Protein AF-W1YEV8-F1 (afdb_monomer_lite)

Organism: NCBI:txid408170

Structure (mmCIF, N/CA/C/O backbone):
data_AF-W1YEV8-F1
#
_entry.id   AF-W1YEV8-F1
#
loop_
_atom_site.group_PDB
_atom_site.id
_atom_site.type_symbol
_atom_site.label_atom_id
_atom_site.label_alt_id
_atom_site.label_comp_id
_atom_site.label_asym_id
_atom_site.label_entity_id
_atom_site.label_seq_id
_atom_site.pdbx_PDB_ins_code
_atom_site.Cartn_x
_atom_site.Cartn_y
_atom_site.Cartn_z
_atom_site.occupancy
_atom_site.B_iso_or_equiv
_atom_site.auth_seq_id
_atom_site.auth_comp_id
_atom_site.auth_asym_id
_atom_site.auth_atom_id
_atom_site.pdbx_PDB_model_num
ATOM 1 N N . ASN A 1 1 ? 4.322 12.702 -9.491 1.00 86.00 1 ASN A N 1
ATOM 2 C CA . ASN A 1 1 ? 3.262 12.496 -10.499 1.00 86.00 1 ASN A CA 1
ATOM 3 C C . ASN A 1 1 ? 3.769 11.543 -11.558 1.00 86.00 1 ASN A C 1
ATOM 5 O O . ASN A 1 1 ? 4.694 11.897 -12.274 1.00 86.00 1 ASN A O 1
ATOM 9 N N . TYR A 1 2 ? 3.207 10.341 -11.604 1.00 96.44 2 TYR A N 1
ATOM 10 C CA . TYR A 1 2 ? 3.510 9.319 -12.596 1.00 96.44 2 TYR A CA 1
ATOM 11 C C . TYR A 1 2 ? 3.096 9.789 -13.993 1.00 96.44 2 TYR A C 1
ATOM 13 O O . TYR A 1 2 ? 1.998 10.315 -14.174 1.00 96.44 2 TYR A O 1
ATOM 21 N N . ASP A 1 3 ? 3.975 9.621 -14.970 1.00 95.69 3 ASP A N 1
ATOM 22 C CA . ASP A 1 3 ? 3.828 10.148 -16.331 1.00 95.69 3 ASP A CA 1
ATOM 23 C C . ASP A 1 3 ? 3.262 9.121 -17.324 1.00 95.69 3 ASP A C 1
ATOM 25 O O . ASP A 1 3 ? 2.979 9.452 -18.475 1.00 95.69 3 ASP A O 1
ATOM 29 N N . GLY A 1 4 ? 3.052 7.880 -16.880 1.00 95.44 4 GLY A N 1
ATOM 30 C CA . GLY A 1 4 ? 2.616 6.799 -17.753 1.00 95.44 4 GLY A CA 1
ATOM 31 C C . GLY A 1 4 ? 3.752 6.162 -18.550 1.00 95.44 4 GLY A C 1
ATOM 32 O O . GLY A 1 4 ? 3.468 5.523 -19.562 1.00 95.44 4 GLY A O 1
ATOM 33 N N . SER A 1 5 ? 5.010 6.311 -18.145 1.00 95.75 5 SER A N 1
ATOM 34 C CA . SER A 1 5 ? 6.137 5.539 -18.682 1.00 95.75 5 SER A CA 1
ATOM 35 C C . SER A 1 5 ? 6.380 4.249 -17.882 1.00 95.75 5 SER A C 1
ATOM 37 O O . SER A 1 5 ? 5.713 3.985 -16.879 1.00 95.75 5 SER A O 1
ATOM 39 N N . ASP A 1 6 ? 7.287 3.392 -18.347 1.00 97.00 6 ASP A N 1
ATOM 40 C CA . ASP A 1 6 ? 7.765 2.268 -17.536 1.00 97.00 6 ASP A CA 1
ATOM 41 C C . ASP A 1 6 ? 8.569 2.797 -16.340 1.00 97.00 6 ASP A C 1
ATOM 43 O O . ASP A 1 6 ? 9.278 3.797 -16.450 1.00 97.00 6 ASP A O 1
ATOM 47 N N . ILE A 1 7 ? 8.473 2.128 -15.191 1.00 97.12 7 ILE A N 1
ATOM 48 C CA . ILE A 1 7 ? 9.145 2.572 -13.965 1.00 97.12 7 ILE A CA 1
ATOM 49 C C . ILE A 1 7 ? 10.429 1.763 -13.801 1.00 97.12 7 ILE A C 1
ATOM 51 O O . ILE A 1 7 ? 10.376 0.555 -13.567 1.00 97.12 7 ILE A O 1
ATOM 55 N N . CYS A 1 8 ? 11.579 2.427 -13.911 1.00 97.19 8 CYS A N 1
ATOM 56 C CA . CYS A 1 8 ? 12.859 1.841 -13.523 1.00 97.19 8 CYS A CA 1
ATOM 57 C C . CYS A 1 8 ? 12.903 1.727 -11.997 1.00 97.19 8 CYS A C 1
ATOM 59 O O . CYS A 1 8 ? 12.879 2.747 -11.309 1.00 97.19 8 CYS A O 1
ATOM 61 N N . LEU A 1 9 ? 12.933 0.499 -11.477 1.00 97.81 9 LEU A N 1
ATOM 62 C CA . LEU A 1 9 ? 13.105 0.254 -10.044 1.00 97.81 9 LEU A CA 1
ATOM 63 C C . LEU A 1 9 ? 14.589 0.129 -9.699 1.00 97.81 9 LEU A C 1
ATOM 65 O O . LEU A 1 9 ? 15.030 0.617 -8.663 1.00 97.81 9 LEU A O 1
ATOM 69 N N . ASN A 1 10 ? 15.356 -0.509 -10.590 1.00 98.12 10 ASN A N 1
ATOM 70 C CA . ASN A 1 10 ? 16.784 -0.720 -10.419 1.00 98.12 10 ASN A CA 1
ATOM 71 C C . ASN A 1 10 ? 17.503 -0.758 -11.769 1.00 98.12 10 ASN A C 1
ATOM 73 O O . ASN A 1 10 ? 17.323 -1.697 -12.547 1.00 98.12 10 ASN A O 1
ATOM 77 N N . GLU A 1 11 ? 18.338 0.239 -12.044 1.00 97.12 11 GLU A N 1
ATOM 78 C CA . GLU A 1 11 ? 19.080 0.300 -13.303 1.00 97.12 11 GLU A CA 1
ATOM 79 C C . GLU A 1 11 ? 20.227 -0.721 -13.343 1.00 97.12 11 GLU A C 1
ATOM 81 O O . GLU A 1 1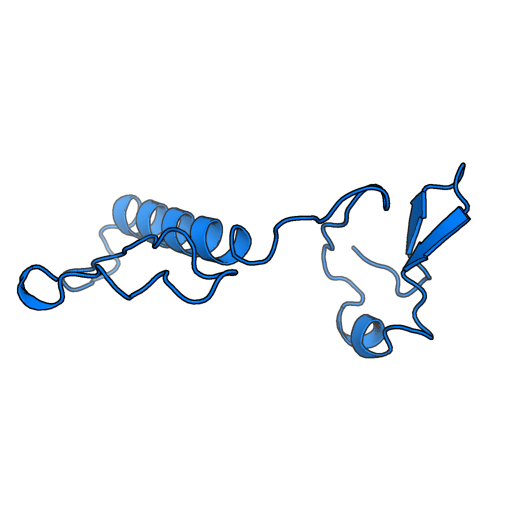1 ? 20.419 -1.378 -14.360 1.00 97.12 11 GLU A O 1
ATOM 86 N N . GLU A 1 12 ? 20.944 -0.944 -12.240 1.00 97.88 12 GLU A N 1
ATOM 87 C CA . GLU A 1 12 ? 22.068 -1.893 -12.191 1.00 97.88 12 GLU A CA 1
ATOM 88 C C . GLU A 1 12 ? 21.616 -3.330 -12.493 1.00 97.88 12 GLU A C 1
ATOM 90 O O . GLU A 1 12 ? 22.224 -4.029 -13.305 1.00 97.88 12 GLU A O 1
ATOM 95 N N . HIS A 1 13 ? 20.497 -3.748 -11.899 1.00 97.62 13 HIS A N 1
ATOM 96 C CA . HIS A 1 13 ? 19.926 -5.082 -12.092 1.00 97.62 13 HIS A CA 1
ATOM 97 C C . HIS A 1 13 ? 18.919 -5.165 -13.249 1.00 97.62 13 HIS A C 1
ATOM 99 O O . HIS A 1 13 ? 18.348 -6.231 -13.484 1.00 97.62 13 HIS A O 1
ATOM 105 N N . GLN A 1 14 ? 18.696 -4.064 -13.975 1.00 97.38 14 GLN A N 1
ATOM 106 C CA . GLN A 1 14 ? 17.738 -3.970 -15.083 1.00 97.38 14 GLN A CA 1
ATOM 107 C C . GLN A 1 14 ? 16.308 -4.400 -14.688 1.00 97.38 14 GLN A C 1
ATOM 109 O O . GLN A 1 14 ? 15.616 -5.108 -15.430 1.00 97.38 14 GLN A O 1
ATOM 114 N N . ILE A 1 15 ? 15.850 -3.956 -13.513 1.00 97.88 15 ILE A N 1
ATOM 115 C CA . ILE A 1 15 ? 14.520 -4.259 -12.972 1.00 97.88 15 ILE A CA 1
ATOM 116 C C . ILE A 1 15 ? 13.573 -3.097 -13.266 1.00 97.88 15 ILE A C 1
ATOM 118 O O . ILE A 1 15 ? 13.791 -1.960 -12.842 1.00 97.88 15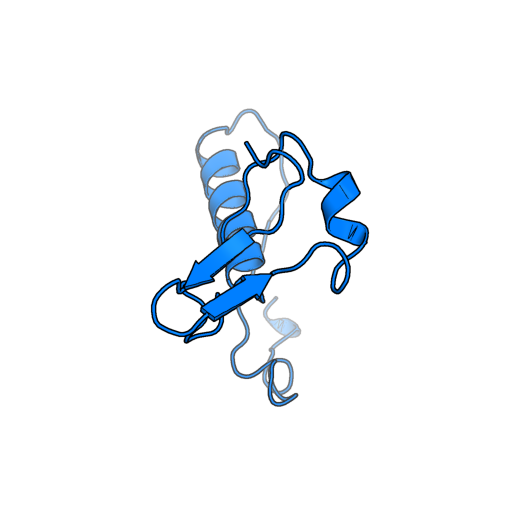 ILE A O 1
ATOM 122 N N . PHE A 1 16 ? 12.484 -3.409 -13.967 1.00 97.62 16 PHE A N 1
ATOM 123 C CA . PHE A 1 16 ? 11.489 -2.437 -14.403 1.00 97.62 16 PHE A CA 1
ATOM 124 C C . PHE A 1 16 ? 10.078 -2.948 -14.135 1.00 97.62 16 PHE A C 1
ATOM 126 O O . PHE A 1 16 ? 9.756 -4.089 -14.471 1.00 97.62 16 PHE A O 1
ATOM 133 N N . THR A 1 17 ? 9.214 -2.064 -13.644 1.00 96.50 17 THR A N 1
ATOM 134 C CA . THR A 1 17 ? 7.764 -2.248 -13.730 1.00 96.50 17 THR A CA 1
ATOM 135 C C . THR A 1 17 ? 7.311 -1.738 -15.089 1.00 96.50 17 THR A C 1
ATOM 137 O O . THR A 1 17 ? 7.233 -0.526 -15.314 1.00 96.50 17 THR A O 1
ATOM 140 N N . ARG A 1 18 ? 7.016 -2.658 -16.009 1.00 96.62 18 ARG A N 1
ATOM 141 C CA . ARG A 1 18 ? 6.601 -2.302 -17.368 1.00 96.62 18 ARG A CA 1
ATOM 142 C C . ARG A 1 18 ? 5.090 -2.175 -17.468 1.00 96.62 18 ARG A C 1
ATOM 144 O O . ARG A 1 18 ? 4.338 -2.997 -16.942 1.00 96.62 18 ARG A O 1
ATOM 151 N N . ARG A 1 19 ? 4.616 -1.187 -18.222 1.00 94.81 19 ARG A N 1
ATOM 152 C CA . ARG A 1 19 ? 3.184 -0.991 -18.491 1.00 94.81 19 ARG A CA 1
ATOM 153 C C . ARG A 1 19 ? 2.548 -2.142 -19.257 1.00 94.81 19 ARG A C 1
ATOM 155 O O . ARG A 1 19 ? 1.342 -2.340 -19.142 1.00 94.81 19 ARG A O 1
ATOM 162 N N . ALA A 1 20 ? 3.341 -2.863 -20.045 1.00 96.44 20 ALA A N 1
ATOM 163 C CA . ALA A 1 20 ? 2.887 -4.058 -20.742 1.00 96.44 20 ALA A CA 1
ATOM 164 C C . ALA A 1 20 ? 2.490 -5.173 -19.757 1.00 96.44 20 ALA A C 1
ATOM 166 O O . ALA A 1 20 ? 1.468 -5.822 -19.967 1.00 96.44 20 ALA A O 1
ATOM 167 N N . ASP A 1 21 ? 3.247 -5.325 -18.666 1.00 96.94 21 ASP A N 1
ATOM 168 C CA . ASP A 1 21 ? 3.014 -6.339 -17.631 1.00 96.94 21 ASP A CA 1
ATOM 169 C C . ASP A 1 21 ? 1.879 -5.916 -16.685 1.00 96.94 21 ASP A C 1
ATOM 171 O O . ASP A 1 21 ? 1.088 -6.742 -16.230 1.00 96.94 21 ASP A O 1
ATOM 175 N N . PHE A 1 22 ? 1.745 -4.604 -16.450 1.00 95.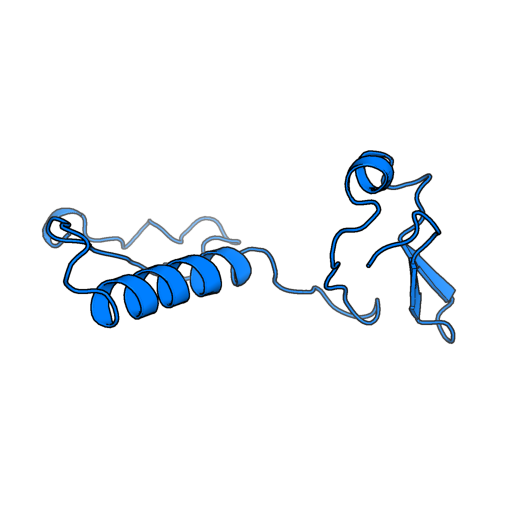81 22 PHE A N 1
ATOM 176 C CA . PHE A 1 22 ? 0.723 -4.020 -15.578 1.00 95.81 22 PHE A CA 1
ATOM 177 C C . PHE A 1 22 ? -0.138 -2.978 -16.316 1.00 95.81 22 PHE A C 1
ATOM 179 O O . PHE A 1 22 ? -0.009 -1.772 -16.071 1.00 95.81 22 PHE A O 1
ATOM 186 N N . PRO A 1 23 ? -1.087 -3.398 -17.181 1.00 94.06 23 PRO A N 1
ATOM 187 C CA . PRO A 1 23 ? -1.911 -2.483 -17.981 1.00 94.06 23 PRO A CA 1
ATOM 188 C C . PRO A 1 23 ? -2.716 -1.468 -17.160 1.00 94.06 23 PRO A C 1
ATOM 190 O O . PRO A 1 23 ? -3.063 -0.395 -17.662 1.00 94.06 23 PRO A O 1
ATOM 193 N N . ASN A 1 24 ? -2.996 -1.787 -15.892 1.00 95.31 24 ASN A N 1
ATOM 194 C CA . ASN A 1 24 ? -3.708 -0.919 -14.955 1.00 95.31 24 ASN A CA 1
ATOM 195 C C . ASN A 1 24 ? -2.942 0.371 -14.636 1.00 95.31 24 ASN A C 1
ATOM 197 O O . ASN A 1 24 ? -3.579 1.363 -14.285 1.00 95.31 24 ASN A O 1
ATOM 201 N N . LEU A 1 25 ? -1.617 0.412 -14.839 1.00 96.00 25 LEU A N 1
ATOM 202 C CA . LEU A 1 25 ? -0.801 1.615 -14.635 1.00 96.00 25 LEU A CA 1
ATOM 203 C C . LEU A 1 25 ? -1.320 2.832 -15.412 1.00 96.00 25 LEU A C 1
ATOM 205 O O . LEU A 1 25 ? -1.225 3.959 -14.929 1.00 96.00 25 LEU A O 1
ATOM 209 N N . LYS A 1 26 ? -1.974 2.621 -16.563 1.00 94.75 26 LYS A N 1
ATOM 210 C CA . LYS A 1 26 ? -2.594 3.704 -17.350 1.00 94.75 26 LYS A CA 1
ATOM 211 C C . LYS A 1 26 ? -3.616 4.534 -16.558 1.00 94.75 26 LYS A C 1
ATOM 213 O O . LYS A 1 26 ? -3.830 5.695 -16.886 1.00 94.75 26 LYS A O 1
ATOM 218 N N . ASN A 1 27 ? -4.236 3.953 -15.529 1.00 97.25 27 ASN A N 1
ATOM 219 C CA . ASN A 1 27 ? -5.258 4.614 -14.717 1.00 97.25 27 ASN A CA 1
ATOM 220 C C . ASN A 1 27 ? -4.656 5.535 -13.640 1.00 97.25 27 ASN A C 1
ATOM 222 O O . ASN A 1 27 ? -5.386 6.308 -13.024 1.00 97.25 27 ASN A O 1
ATOM 226 N N . TYR A 1 28 ? -3.342 5.463 -13.406 1.00 96.44 28 TYR A N 1
ATOM 227 C CA . TYR A 1 28 ? -2.661 6.192 -12.332 1.00 96.44 28 TYR A CA 1
ATOM 228 C C . TYR A 1 28 ? -1.789 7.346 -12.843 1.00 96.44 28 TYR A C 1
ATOM 230 O O . TYR A 1 28 ? -1.019 7.924 -12.076 1.00 96.44 28 TYR A O 1
ATOM 238 N N . ILE A 1 29 ? -1.903 7.716 -14.122 1.00 97.44 29 ILE A N 1
ATOM 239 C CA . ILE A 1 29 ? -1.220 8.895 -14.671 1.00 97.44 29 ILE A CA 1
ATOM 240 C C . ILE A 1 29 ? -1.626 10.133 -13.858 1.00 97.44 29 ILE A C 1
ATOM 242 O O . ILE A 1 29 ? -2.800 10.350 -13.555 1.00 97.44 29 ILE A O 1
ATOM 246 N N . GLY A 1 30 ? -0.636 10.928 -13.459 1.00 97.56 30 GLY A N 1
ATOM 247 C CA . GLY A 1 30 ? -0.805 12.094 -12.596 1.00 97.56 30 GLY A CA 1
ATOM 248 C C . GLY A 1 30 ? -0.868 11.784 -11.097 1.00 97.56 30 GLY A C 1
ATOM 249 O O . GLY A 1 30 ? -0.774 12.716 -10.302 1.00 97.56 30 GLY A O 1
ATOM 250 N N . LYS A 1 31 ? -0.975 10.515 -10.679 1.00 97.56 31 LYS A N 1
ATOM 251 C CA . LYS A 1 31 ? -0.941 10.123 -9.258 1.00 97.56 31 LYS A CA 1
ATOM 252 C C . LYS A 1 31 ? 0.496 10.032 -8.739 1.00 97.56 31 LYS A C 1
ATOM 254 O O . LYS A 1 31 ? 1.450 9.971 -9.514 1.00 97.56 31 LYS A O 1
ATOM 259 N N . SER A 1 32 ? 0.664 10.024 -7.422 1.00 97.06 32 SER A N 1
ATOM 260 C CA . SER A 1 32 ? 1.942 9.683 -6.791 1.00 97.06 32 SER A CA 1
ATOM 261 C C . SER A 1 32 ? 2.009 8.177 -6.590 1.00 97.06 32 SER A C 1
ATOM 263 O O . SER A 1 32 ? 1.081 7.598 -6.033 1.00 97.06 32 SER A O 1
ATOM 265 N N . LEU A 1 33 ? 3.090 7.556 -7.058 1.00 96.19 33 LEU A N 1
ATOM 266 C CA . LEU A 1 33 ? 3.359 6.138 -6.847 1.00 96.19 33 LEU A CA 1
ATOM 267 C C . LEU A 1 33 ? 4.523 6.004 -5.873 1.00 96.19 33 LEU A C 1
ATOM 269 O O . LEU A 1 33 ? 5.535 6.689 -6.022 1.00 96.19 33 LEU A O 1
ATOM 273 N N . VAL A 1 34 ? 4.365 5.116 -4.899 1.00 96.62 34 VAL A N 1
ATOM 274 C CA . VAL A 1 34 ? 5.438 4.667 -4.014 1.00 96.62 34 VAL A CA 1
ATOM 275 C C . VAL A 1 34 ? 5.820 3.269 -4.479 1.00 96.62 34 VAL A C 1
ATOM 277 O O . VAL A 1 34 ? 4.950 2.416 -4.644 1.00 96.62 34 VAL A O 1
ATOM 280 N N . VAL A 1 35 ? 7.101 3.056 -4.757 1.00 96.44 35 VAL A N 1
ATOM 281 C CA . VAL A 1 35 ? 7.624 1.816 -5.345 1.00 96.44 35 VAL A CA 1
ATOM 282 C C . VAL A 1 35 ? 8.857 1.348 -4.575 1.00 96.44 35 VAL A C 1
ATOM 284 O O . VAL A 1 35 ? 9.388 2.087 -3.747 1.00 96.44 35 VAL A O 1
ATOM 287 N N . THR A 1 36 ? 9.293 0.116 -4.827 1.00 97.44 36 THR A N 1
ATOM 288 C CA . THR A 1 36 ? 10.516 -0.445 -4.238 1.00 97.44 36 THR A CA 1
ATOM 289 C C . THR A 1 36 ? 11.746 -0.084 -5.067 1.00 97.44 36 THR A C 1
ATOM 291 O O . THR A 1 36 ? 11.639 0.512 -6.138 1.00 97.44 36 THR A O 1
ATOM 294 N N . ASP A 1 37 ? 12.915 -0.501 -4.594 1.00 96.75 37 ASP A N 1
ATOM 295 C CA . ASP A 1 37 ? 14.168 -0.523 -5.357 1.00 96.75 37 ASP A CA 1
ATOM 296 C C . ASP A 1 37 ? 14.308 -1.776 -6.245 1.00 96.75 37 ASP A C 1
ATOM 298 O O . ASP A 1 37 ? 15.390 -2.079 -6.744 1.00 96.75 37 ASP A O 1
ATOM 302 N N . GLY A 1 38 ? 13.232 -2.556 -6.392 1.00 97.12 38 GLY A N 1
ATOM 303 C CA . GLY A 1 38 ? 13.191 -3.790 -7.170 1.00 97.12 38 GLY A CA 1
ATOM 304 C C . GLY A 1 38 ? 13.808 -5.019 -6.494 1.00 97.12 38 GLY A C 1
ATOM 305 O O . GLY A 1 38 ? 13.635 -6.116 -7.020 1.00 97.12 38 GLY A O 1
ATOM 306 N N . LEU A 1 39 ? 14.484 -4.880 -5.349 1.00 97.44 39 LEU A N 1
ATOM 307 C CA . LEU A 1 39 ? 15.173 -5.994 -4.675 1.00 97.44 39 LEU A CA 1
ATOM 308 C C . LEU A 1 39 ? 14.378 -6.579 -3.505 1.00 97.44 39 LEU A C 1
ATOM 310 O O . LEU A 1 39 ? 14.696 -7.659 -3.007 1.00 97.44 39 LEU A O 1
ATOM 314 N N . THR A 1 40 ? 13.337 -5.876 -3.066 1.00 97.19 40 THR A N 1
ATOM 315 C CA . THR A 1 40 ? 12.481 -6.272 -1.946 1.00 97.19 40 THR A CA 1
ATOM 316 C C . THR A 1 40 ? 11.007 -6.006 -2.248 1.00 97.19 40 THR A C 1
ATOM 318 O O . THR A 1 40 ? 10.658 -5.369 -3.247 1.00 97.19 40 THR A O 1
ATOM 321 N N . LEU A 1 41 ? 10.131 -6.503 -1.372 1.00 96.81 41 LEU A N 1
ATOM 322 C CA . LEU A 1 41 ? 8.719 -6.131 -1.348 1.00 96.81 41 LEU A CA 1
ATOM 323 C C . LEU A 1 41 ? 8.542 -4.765 -0.678 1.00 96.81 41 LEU A C 1
ATOM 325 O O . LEU A 1 41 ? 9.263 -4.425 0.257 1.00 96.81 41 LEU A O 1
ATOM 329 N N . LEU A 1 42 ? 7.526 -4.012 -1.107 1.00 97.69 42 LEU A N 1
ATOM 330 C CA . LEU A 1 42 ? 7.200 -2.723 -0.490 1.00 97.69 42 LEU A CA 1
ATOM 331 C C . LEU A 1 42 ? 6.614 -2.903 0.916 1.00 97.69 42 LEU A C 1
ATOM 333 O O . LEU A 1 42 ? 6.831 -2.076 1.797 1.00 97.69 42 LEU A O 1
ATOM 337 N N . GLY A 1 43 ? 5.842 -3.977 1.106 1.00 97.06 43 GLY A N 1
ATOM 338 C CA . GLY A 1 43 ? 4.988 -4.157 2.279 1.00 97.06 43 GLY A CA 1
ATOM 339 C C . GLY A 1 43 ? 3.802 -3.194 2.295 1.00 97.06 43 GLY A C 1
ATOM 340 O O . GLY A 1 43 ? 3.362 -2.809 3.370 1.00 97.06 43 GLY A O 1
ATOM 341 N N . GLY A 1 44 ? 3.336 -2.750 1.116 1.00 96.19 44 GLY A N 1
ATOM 342 C CA . GLY A 1 44 ? 2.097 -1.975 1.003 1.00 96.19 44 GLY A CA 1
ATOM 343 C C . GLY A 1 44 ? 0.909 -2.769 1.542 1.00 96.19 44 GLY A C 1
ATOM 344 O O . GLY A 1 44 ? 0.126 -2.231 2.315 1.00 96.19 44 GLY A O 1
ATOM 345 N N . ASP A 1 45 ? 0.864 -4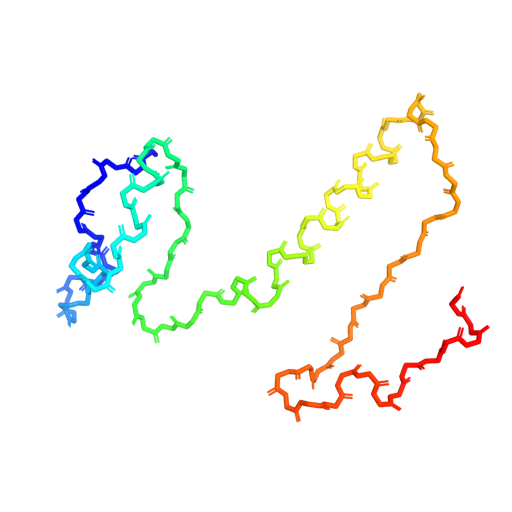.055 1.211 1.00 96.06 45 ASP A N 1
ATOM 346 C CA . ASP A 1 45 ? 0.055 -5.038 1.918 1.00 96.06 45 ASP A CA 1
ATOM 347 C C . ASP A 1 45 ? 0.770 -5.447 3.225 1.00 96.06 45 ASP A C 1
ATOM 349 O O . ASP A 1 45 ? 1.925 -5.886 3.172 1.00 96.06 45 ASP A O 1
ATOM 353 N N . ASP A 1 46 ? 0.228 -5.203 4.425 1.00 95.50 46 ASP A N 1
ATOM 354 C CA . ASP A 1 46 ? -0.960 -4.379 4.767 1.00 95.50 46 ASP A CA 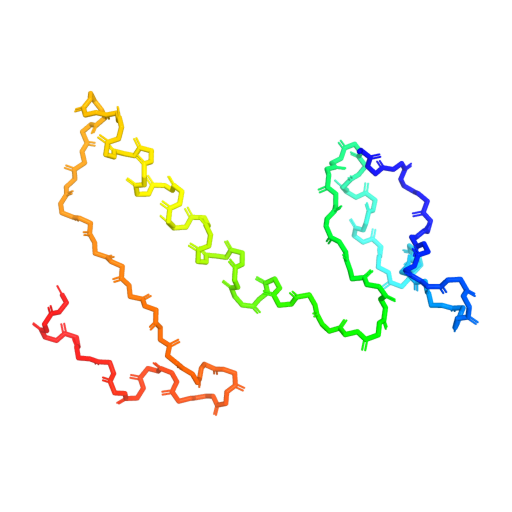1
ATOM 355 C C . ASP A 1 46 ? -0.576 -3.046 5.447 1.00 95.50 46 ASP A C 1
ATOM 357 O O . ASP A 1 46 ? -1.364 -2.360 6.106 1.00 95.50 46 ASP A O 1
ATOM 361 N N . LYS A 1 47 ? 0.690 -2.624 5.337 1.00 98.06 47 LYS A N 1
ATOM 362 C CA . LYS A 1 47 ? 1.153 -1.430 6.069 1.00 98.06 47 LYS A CA 1
ATOM 363 C C . LYS A 1 47 ? 0.522 -0.140 5.551 1.00 98.06 47 LYS A C 1
ATOM 365 O O . LYS A 1 47 ? 0.464 0.834 6.303 1.00 98.06 47 LYS A O 1
ATOM 370 N N . ALA A 1 48 ? 0.051 -0.115 4.304 1.00 98.00 48 ALA A N 1
ATOM 371 C CA . ALA A 1 48 ? -0.730 1.005 3.792 1.00 98.00 48 ALA A CA 1
ATOM 372 C C . ALA A 1 48 ? -2.064 1.130 4.547 1.00 98.00 48 ALA A C 1
ATOM 374 O O . ALA A 1 48 ? -2.362 2.218 5.036 1.00 98.00 48 ALA A O 1
ATOM 375 N N . GLY A 1 49 ? -2.791 0.024 4.752 1.00 97.62 49 GLY A N 1
ATOM 376 C CA . GLY A 1 49 ? -4.036 0.007 5.525 1.00 97.62 49 GLY A CA 1
ATOM 377 C C . GLY A 1 49 ? -3.828 0.432 6.981 1.00 97.62 49 GLY A C 1
ATOM 378 O O . GLY A 1 49 ? -4.571 1.265 7.506 1.00 97.62 49 GLY A O 1
ATOM 379 N N . ILE A 1 50 ? -2.751 -0.036 7.621 1.00 98.25 50 ILE A N 1
ATOM 380 C CA . ILE A 1 50 ? -2.377 0.411 8.976 1.00 98.25 50 ILE A CA 1
ATOM 381 C C . ILE A 1 50 ? -2.132 1.927 9.011 1.00 98.25 50 ILE A C 1
ATOM 383 O O . ILE A 1 50 ? -2.624 2.611 9.910 1.00 98.25 50 ILE A O 1
ATOM 387 N N . CYS A 1 51 ? -1.390 2.465 8.038 1.00 98.19 51 CYS A N 1
ATOM 388 C CA . CYS A 1 51 ? -1.121 3.900 7.940 1.00 98.19 51 CYS A CA 1
ATOM 389 C C . CYS A 1 51 ? -2.420 4.708 7.789 1.00 98.19 51 CYS A C 1
ATOM 391 O O . CYS A 1 51 ? -2.624 5.686 8.507 1.00 98.19 51 CYS A O 1
ATOM 393 N N . GLU A 1 52 ? -3.326 4.261 6.917 1.00 98.56 52 GLU A N 1
ATOM 394 C CA . GLU A 1 52 ? -4.633 4.885 6.695 1.00 98.56 52 GLU A CA 1
ATOM 395 C C . GLU A 1 52 ? -5.487 4.910 7.972 1.00 98.56 52 GLU A C 1
ATOM 397 O O . GLU A 1 52 ? -6.061 5.948 8.307 1.00 98.56 52 GLU A O 1
ATOM 402 N N . ILE A 1 53 ? -5.531 3.803 8.724 1.00 98.50 53 ILE A N 1
ATOM 403 C CA . ILE A 1 53 ? -6.254 3.722 10.004 1.00 98.50 53 ILE A CA 1
ATOM 404 C C . ILE A 1 53 ? -5.666 4.705 11.018 1.00 98.50 53 ILE A C 1
ATOM 406 O O . ILE A 1 53 ? -6.408 5.454 11.658 1.00 98.50 53 ILE A O 1
ATOM 410 N N . MET A 1 54 ? -4.341 4.716 11.170 1.00 98.50 54 MET A N 1
ATOM 411 C CA . MET A 1 54 ? -3.673 5.583 12.141 1.00 98.50 54 MET A CA 1
ATOM 412 C C . MET A 1 54 ? -3.859 7.065 11.804 1.00 98.50 54 MET A C 1
ATOM 414 O O . MET A 1 54 ? -4.137 7.856 12.707 1.00 98.50 54 MET A O 1
ATOM 418 N N . GLU A 1 55 ? -3.773 7.432 10.524 1.00 98.56 55 GLU A N 1
ATOM 419 C CA . GLU A 1 55 ? -4.006 8.805 10.070 1.00 98.56 55 GLU A CA 1
ATOM 420 C C . GLU A 1 55 ? -5.466 9.222 10.276 1.00 98.56 55 GLU A C 1
ATOM 422 O O . GLU A 1 55 ? -5.730 10.306 10.794 1.00 98.56 55 GLU A O 1
ATOM 427 N N . ALA A 1 56 ? -6.432 8.353 9.961 1.00 98.44 56 ALA A N 1
ATOM 428 C CA . ALA A 1 56 ? -7.845 8.638 10.200 1.00 98.44 56 ALA A CA 1
ATOM 429 C C . ALA A 1 56 ? -8.138 8.864 11.693 1.00 98.44 56 ALA A C 1
ATOM 431 O O . ALA A 1 56 ? -8.847 9.807 12.051 1.00 98.44 56 ALA A O 1
ATOM 432 N N . LEU A 1 57 ? -7.570 8.037 12.578 1.00 98.25 57 LEU A N 1
ATOM 433 C CA . LEU A 1 57 ? -7.704 8.210 14.026 1.00 98.25 57 LEU A CA 1
ATOM 434 C C . LEU A 1 57 ? -7.053 9.511 14.508 1.00 98.25 57 LEU A C 1
ATOM 436 O O . LEU A 1 57 ? -7.671 10.247 15.281 1.00 98.25 57 LEU A O 1
ATOM 440 N N . ALA A 1 58 ? -5.841 9.820 14.039 1.00 98.44 58 ALA A N 1
ATOM 441 C CA . ALA A 1 58 ? -5.149 11.063 14.375 1.00 98.44 58 ALA A CA 1
ATOM 442 C C . ALA A 1 58 ? -5.951 12.293 13.923 1.00 98.44 58 ALA A C 1
ATOM 444 O O . ALA A 1 58 ? -6.119 13.241 14.694 1.00 98.44 58 ALA A O 1
ATOM 445 N N . TYR A 1 59 ? -6.513 12.244 12.714 1.00 98.69 59 TYR A N 1
ATOM 446 C CA . TYR A 1 59 ? -7.360 13.296 12.169 1.00 98.69 59 TYR A CA 1
ATOM 447 C C . TYR A 1 59 ? -8.618 13.503 13.020 1.00 98.69 59 TYR A C 1
ATOM 449 O O . TYR A 1 59 ? -8.901 14.623 13.433 1.00 98.69 59 TYR A O 1
ATOM 457 N N . LEU A 1 60 ? -9.347 12.438 13.368 1.00 98.50 60 LEU A N 1
ATOM 458 C CA . LEU A 1 60 ? -10.552 12.553 14.202 1.00 98.50 60 LEU A CA 1
ATOM 459 C C . LEU A 1 60 ? -10.255 13.114 15.600 1.00 98.50 60 LEU A C 1
ATOM 461 O O . LEU A 1 60 ? -11.030 13.919 16.112 1.00 98.50 60 LEU A O 1
ATOM 465 N N . VAL A 1 61 ? -9.118 12.743 16.199 1.00 97.69 61 VAL A N 1
ATOM 466 C CA . VAL A 1 61 ? -8.671 13.317 17.480 1.00 97.69 61 VAL A CA 1
ATOM 467 C C . VAL A 1 61 ? -8.358 14.811 17.345 1.00 97.69 61 VAL A C 1
ATOM 469 O O . VAL A 1 61 ? -8.693 15.587 18.241 1.00 97.69 61 VAL A O 1
ATOM 472 N N . ALA A 1 62 ? -7.740 15.225 16.237 1.00 98.56 62 ALA A N 1
ATOM 473 C CA . ALA A 1 62 ? -7.426 16.627 15.963 1.00 98.56 62 ALA A CA 1
ATOM 474 C C . ALA A 1 62 ? -8.662 17.472 15.586 1.00 98.56 62 ALA A C 1
ATOM 476 O O . ALA A 1 62 ? -8.624 18.694 15.736 1.00 98.56 62 ALA A O 1
ATOM 477 N N . HIS A 1 63 ? -9.746 16.829 15.143 1.00 98.56 63 HIS A N 1
ATOM 478 C CA . HIS A 1 63 ? -10.963 17.453 14.617 1.00 98.56 63 HIS A CA 1
ATOM 479 C C . HIS A 1 63 ? -12.229 17.050 15.411 1.00 98.56 63 HIS A C 1
ATOM 481 O O . HIS A 1 63 ? -13.112 16.365 14.881 1.00 98.56 63 HIS A O 1
ATOM 487 N N . PRO A 1 64 ? -12.372 17.479 16.686 1.00 97.75 64 PR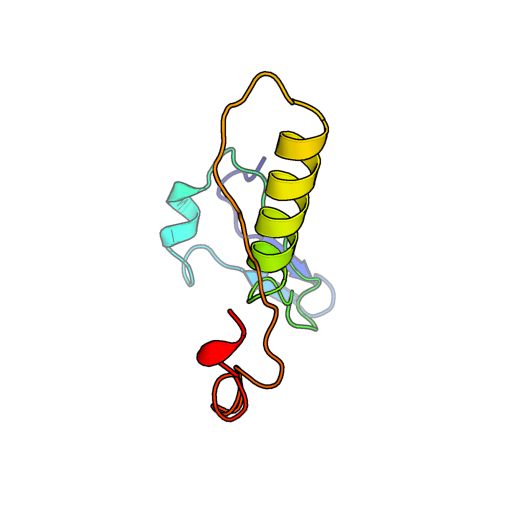O A N 1
ATOM 488 C CA . PRO A 1 64 ? -13.480 17.082 17.570 1.00 97.75 64 PRO A CA 1
ATOM 489 C C . PRO A 1 64 ? -14.868 17.594 17.132 1.00 97.75 64 PRO A C 1
ATOM 491 O O . PRO A 1 64 ? -15.905 17.189 17.680 1.00 97.75 64 PRO A O 1
ATOM 494 N N . GLU A 1 65 ? -14.924 18.508 16.164 1.00 98.69 65 GLU A N 1
ATOM 495 C CA . GLU A 1 65 ? -16.151 18.925 15.486 1.00 98.69 65 GLU A CA 1
ATOM 496 C C . GLU A 1 65 ? -16.795 17.781 14.690 1.00 98.69 65 GLU A C 1
ATOM 498 O O . GLU A 1 65 ? -18.024 17.743 14.557 1.00 98.69 65 GLU A O 1
ATOM 503 N N . ILE A 1 66 ? -15.991 16.824 14.219 1.00 98.56 66 ILE A N 1
ATOM 504 C CA . ILE A 1 66 ? -16.460 15.649 13.492 1.00 98.56 66 ILE A CA 1
ATOM 505 C C . ILE A 1 66 ? -17.051 14.668 14.502 1.00 98.56 66 ILE A C 1
ATOM 507 O O . ILE A 1 66 ? -16.354 14.038 15.293 1.00 98.56 66 ILE A O 1
ATOM 511 N N . LYS A 1 67 ? -18.379 14.532 14.491 1.00 98.00 67 LYS A N 1
ATOM 512 C CA . LYS A 1 67 ? -19.071 13.587 15.371 1.00 98.00 67 LYS A CA 1
ATOM 513 C C . LYS A 1 67 ? -18.804 12.157 14.923 1.00 98.00 67 LYS A C 1
ATOM 515 O O . LYS A 1 67 ? -19.058 11.806 13.775 1.00 98.00 67 LYS A O 1
ATOM 520 N N . HIS A 1 68 ? -18.374 11.322 15.861 1.00 97.75 68 HIS A N 1
ATOM 521 C CA . HIS A 1 68 ? -18.200 9.893 15.653 1.00 97.75 68 HIS A CA 1
ATOM 522 C C . HIS A 1 68 ? -18.636 9.105 16.894 1.00 97.75 68 HIS A C 1
ATOM 524 O O . HIS A 1 68 ? -18.707 9.634 18.005 1.00 97.75 68 HIS A O 1
ATOM 530 N N . GLY A 1 69 ? -18.966 7.829 16.691 1.00 97.00 69 GLY A N 1
ATOM 531 C CA . GLY A 1 69 ? -19.230 6.889 17.779 1.00 97.00 69 GLY A CA 1
ATOM 532 C C . GLY A 1 69 ? -17.941 6.339 18.393 1.00 97.00 69 GLY A C 1
ATOM 533 O O . GLY A 1 69 ? -16.844 6.840 18.139 1.00 97.00 69 GLY A O 1
ATOM 534 N N . ARG A 1 70 ? -18.066 5.263 19.178 1.00 95.88 70 ARG A N 1
ATOM 535 C CA . ARG A 1 70 ? -16.907 4.465 19.599 1.00 95.88 70 ARG A CA 1
ATOM 536 C C . ARG A 1 70 ? -16.265 3.838 18.360 1.00 95.88 70 ARG A C 1
ATOM 538 O O . ARG A 1 70 ? -16.954 3.159 17.604 1.00 95.88 70 ARG A O 1
ATOM 545 N N . ILE A 1 71 ? -14.966 4.051 18.183 1.00 95.81 71 ILE A N 1
ATOM 546 C CA . ILE A 1 71 ? -14.163 3.439 17.121 1.00 95.81 71 ILE A CA 1
ATOM 547 C C . ILE A 1 71 ? -13.172 2.490 17.787 1.00 95.81 71 ILE A C 1
ATOM 549 O O . ILE A 1 71 ? -12.578 2.834 18.808 1.00 95.81 71 ILE A O 1
ATOM 553 N N . MET A 1 72 ? -13.026 1.291 17.231 1.00 94.50 72 MET A N 1
ATOM 554 C CA . MET A 1 72 ? -12.068 0.286 17.684 1.00 94.50 72 MET A CA 1
ATOM 555 C C . MET A 1 72 ? -11.323 -0.237 16.464 1.00 94.50 72 MET A C 1
ATOM 557 O O . MET A 1 72 ? -11.938 -0.486 15.429 1.00 94.50 72 MET A O 1
ATOM 561 N N . CYS A 1 73 ? -10.012 -0.394 16.591 1.00 94.69 73 CYS A N 1
ATOM 562 C CA . CYS A 1 73 ? -9.144 -0.948 15.562 1.00 94.69 73 CYS A CA 1
ATOM 563 C C . CYS A 1 73 ? -8.306 -2.076 16.165 1.00 94.69 73 CYS A C 1
ATOM 565 O O . CYS A 1 73 ? -7.968 -2.041 17.350 1.00 94.69 73 CYS A O 1
ATOM 567 N N . ALA A 1 74 ? -7.960 -3.061 15.345 1.00 94.06 74 ALA A N 1
ATOM 568 C CA . ALA A 1 74 ? -7.041 -4.122 15.709 1.00 94.06 74 ALA A CA 1
ATOM 569 C C . ALA A 1 74 ? -6.072 -4.387 14.564 1.00 94.06 74 ALA A C 1
ATOM 571 O O . ALA A 1 74 ? -6.431 -4.243 13.399 1.00 94.06 74 ALA A O 1
ATOM 572 N N . PHE A 1 75 ? -4.863 -4.804 14.924 1.00 94.62 75 PHE A N 1
ATOM 573 C CA . PHE A 1 75 ? -3.810 -5.175 13.991 1.00 94.62 75 PHE A CA 1
ATOM 574 C C . PHE A 1 75 ? -3.407 -6.613 14.308 1.00 94.62 75 PHE A C 1
ATOM 576 O O . PHE A 1 75 ? -2.808 -6.873 15.354 1.00 94.62 75 PHE A O 1
ATOM 583 N N . GLY A 1 76 ? -3.831 -7.545 13.457 1.00 92.50 76 GLY A N 1
ATOM 584 C CA . GLY A 1 76 ? -3.567 -8.970 13.634 1.00 92.50 76 GLY A CA 1
ATOM 585 C C . GLY A 1 76 ? -2.152 -9.342 13.174 1.00 92.50 76 GLY A C 1
ATOM 586 O O . GLY A 1 76 ? -1.682 -8.792 12.178 1.00 92.50 76 GLY A O 1
ATOM 587 N N . PRO A 1 77 ? -1.452 -10.248 13.878 1.00 93.75 77 PRO A N 1
ATOM 588 C CA . PRO A 1 77 ? -0.234 -10.866 13.358 1.00 93.75 77 PRO A CA 1
ATOM 589 C C . PRO A 1 77 ? -0.578 -11.924 12.297 1.00 93.75 77 PRO A C 1
ATOM 591 O O . PRO A 1 77 ? -1.734 -12.301 12.170 1.00 93.75 77 PRO A O 1
ATOM 594 N N . ASP A 1 78 ? 0.422 -12.449 11.587 1.00 94.81 78 ASP A N 1
ATOM 595 C CA . ASP A 1 78 ? 0.355 -13.744 10.885 1.00 94.81 78 ASP A CA 1
ATOM 596 C C . ASP A 1 78 ? -0.824 -13.956 9.901 1.00 94.81 78 ASP A C 1
ATOM 598 O O . ASP A 1 78 ? -1.247 -15.089 9.652 1.00 94.81 78 ASP A O 1
ATOM 602 N N . GLU A 1 79 ? -1.355 -12.881 9.310 1.00 95.12 79 GLU A N 1
ATOM 603 C CA . GLU A 1 79 ? -2.401 -12.956 8.277 1.00 95.12 79 GLU A CA 1
ATOM 604 C C . GLU A 1 79 ? -1.896 -13.709 7.034 1.00 95.12 79 GLU A C 1
ATOM 606 O O . GLU A 1 79 ? -2.537 -14.665 6.602 1.00 95.12 79 GLU A O 1
ATOM 611 N N . GLU A 1 80 ? -0.676 -13.399 6.586 1.00 94.50 80 GLU A N 1
ATOM 612 C CA . GLU A 1 80 ? -0.042 -13.958 5.379 1.00 94.50 80 GLU A CA 1
ATOM 613 C C . GLU A 1 80 ? 0.202 -15.479 5.443 1.00 94.50 80 GLU A C 1
ATOM 615 O O . GLU A 1 80 ? 0.447 -16.132 4.426 1.00 94.50 80 GLU A O 1
ATOM 620 N N . ILE A 1 81 ? 0.152 -16.071 6.645 1.00 94.88 81 ILE A N 1
ATOM 621 C CA . ILE A 1 81 ? 0.249 -17.527 6.858 1.00 94.88 81 ILE A CA 1
ATOM 622 C C . ILE A 1 81 ? -1.090 -18.162 7.261 1.00 94.88 81 ILE A C 1
ATOM 624 O O . ILE A 1 81 ? -1.142 -19.353 7.575 1.00 94.88 81 ILE A O 1
ATOM 628 N N . GLY A 1 82 ? -2.175 -17.387 7.214 1.00 92.31 82 GLY A N 1
ATOM 629 C CA . GLY A 1 82 ? -3.552 -17.847 7.369 1.00 92.31 82 GLY A CA 1
ATOM 630 C C . GLY A 1 82 ? -4.053 -17.964 8.807 1.00 92.31 82 GLY A C 1
ATOM 631 O O . GLY A 1 82 ? -5.136 -18.508 9.001 1.00 92.31 82 GLY A O 1
ATOM 632 N N . THR A 1 83 ? -3.309 -17.474 9.805 1.00 94.12 83 THR A N 1
ATOM 633 C CA . THR A 1 83 ? -3.655 -17.644 11.232 1.00 94.12 83 THR A CA 1
ATOM 634 C C . THR A 1 83 ? -4.022 -16.339 11.934 1.00 94.12 83 THR A C 1
ATOM 636 O O . THR A 1 83 ? -4.257 -16.325 13.142 1.00 94.12 83 THR A O 1
ATOM 639 N N . GLY A 1 84 ? -4.078 -15.218 11.211 1.00 87.75 84 GLY A N 1
ATOM 640 C CA . GLY A 1 84 ? -4.160 -13.899 11.844 1.00 87.75 84 GLY A CA 1
ATOM 641 C C . GLY A 1 84 ? -5.428 -13.605 12.646 1.00 87.75 84 GLY A C 1
ATOM 642 O O . GLY A 1 84 ? -5.427 -12.715 13.497 1.00 87.75 84 GLY A O 1
ATOM 643 N N . ALA A 1 85 ? -6.490 -14.385 12.441 1.00 89.25 85 ALA A N 1
ATOM 644 C CA . ALA A 1 85 ? -7.729 -14.283 13.209 1.00 89.25 85 ALA A CA 1
ATOM 645 C C . ALA A 1 85 ? -7.924 -15.414 14.236 1.00 89.25 85 ALA A C 1
ATOM 647 O O . ALA A 1 85 ? -8.856 -15.338 15.038 1.00 89.25 85 ALA A O 1
ATOM 648 N N . ASP A 1 86 ? -7.063 -16.437 14.260 1.00 91.38 86 ASP A N 1
ATOM 649 C CA . ASP A 1 86 ? -7.277 -17.665 15.050 1.00 91.38 86 ASP A CA 1
ATOM 650 C C . ASP A 1 86 ? -7.377 -17.398 16.557 1.00 91.38 86 ASP A C 1
ATOM 652 O O . ASP A 1 86 ? -8.070 -18.103 17.295 1.00 91.38 86 ASP A O 1
ATOM 656 N N . HIS A 1 87 ? -6.698 -16.348 17.015 1.00 89.94 87 HIS A N 1
ATOM 657 C CA . HIS A 1 87 ? -6.661 -15.924 18.411 1.00 89.94 87 HIS A CA 1
ATOM 658 C C . HIS A 1 87 ? -7.335 -14.566 18.647 1.00 89.94 87 HIS A C 1
ATOM 660 O O . HIS A 1 87 ? -7.120 -13.942 19.688 1.00 89.94 87 HIS A O 1
ATOM 666 N N . PHE A 1 88 ? -8.157 -14.100 17.704 1.00 92.12 88 PHE A N 1
ATOM 667 C CA . PHE A 1 88 ? -8.866 -12.834 17.841 1.00 92.12 88 PHE A CA 1
ATOM 668 C C . PHE A 1 88 ? -10.061 -12.960 18.804 1.00 92.12 88 PHE A C 1
ATOM 670 O O . PHE A 1 88 ? -11.042 -13.649 18.517 1.00 92.12 88 PHE A O 1
ATOM 677 N N . ASP A 1 89 ? -10.005 -12.285 19.958 1.00 88.25 89 ASP A N 1
ATOM 678 C CA . ASP A 1 89 ? -11.087 -12.320 20.951 1.00 88.25 89 ASP A CA 1
ATOM 679 C C . ASP A 1 89 ? -12.210 -11.327 20.615 1.00 88.25 89 ASP A C 1
ATOM 681 O O . ASP A 1 89 ? -12.201 -10.164 21.021 1.00 88.25 89 ASP A O 1
ATOM 685 N N . VAL A 1 90 ? -13.230 -11.829 19.920 1.00 85.06 90 VAL A N 1
ATOM 686 C CA . VAL A 1 90 ? -14.423 -11.058 19.534 1.00 85.06 90 VAL A CA 1
ATOM 687 C C . VAL A 1 90 ? -15.219 -10.551 20.739 1.00 85.06 90 VAL A C 1
ATOM 689 O O . VAL A 1 90 ? -15.862 -9.514 20.647 1.00 85.06 90 VAL A O 1
ATOM 692 N N . LYS A 1 91 ? -15.222 -11.246 21.885 1.00 85.75 91 LYS A N 1
ATOM 693 C CA . LYS A 1 91 ? -16.067 -10.828 23.023 1.00 85.75 91 LYS A CA 1
ATOM 694 C C . LYS A 1 91 ? -15.560 -9.551 23.686 1.00 85.75 91 LYS A C 1
ATOM 696 O O . LYS A 1 91 ? -16.338 -8.872 24.354 1.00 85.75 91 LYS A O 1
ATOM 701 N N . GLN A 1 92 ? -14.269 -9.266 23.542 1.00 70.56 92 GLN A N 1
ATOM 702 C CA . GLN A 1 92 ? -13.615 -8.080 24.095 1.00 70.56 92 GLN A CA 1
ATOM 703 C C . GLN A 1 92 ? -13.591 -6.897 23.116 1.00 70.56 92 GLN A C 1
ATOM 705 O O . GLN A 1 92 ? -13.166 -5.809 23.507 1.00 70.56 92 GLN A O 1
ATOM 710 N N . PHE A 1 93 ? -14.060 -7.106 21.882 1.00 78.81 93 PHE A N 1
ATOM 711 C CA . PHE A 1 93 ? -14.120 -6.112 20.816 1.00 78.81 93 PHE A CA 1
ATOM 712 C C . PHE A 1 93 ? -15.561 -5.593 20.667 1.00 78.81 93 PHE A C 1
ATOM 714 O O . PHE A 1 93 ? -15.847 -4.456 21.118 1.00 78.81 93 PHE A O 1
#

Radius of gyration: 18.77 Å; chains: 1; bounding box: 41×37×45 Å

Foldseek 3Di:
DAQPQWAQLEPVVRDIRHCVVVVCVVVQHVHDDDDHSRPDDPPVPPVVVVVVVVVVVVVCVVCVVDDDDDDDDDDFPDVVVPCRCVPPDPVVD

Sequence (93 aa):
NYDGSDICLNEEHQIFTRRADFPNLKNYIGKSLVVTDGLTLLGGDDKAGICEIMEALAYLVAHPEIKHGRIMCAFGPDEEIGTGADHFDVKQF

pLDDT: mean 95.45, std 4.29, range [70.56, 98.69]

Secondary structure (DSSP, 8-state):
---SS-EEEETTTTEEE-TTT-GGGGGGTTS------SSS---HHHHHHHHHHHHHHHHHHH-TTS----------S-GGGT-TTTT--GGG-